Protein AF-A0A7V9M3K8-F1 (afdb_monomer_lite)
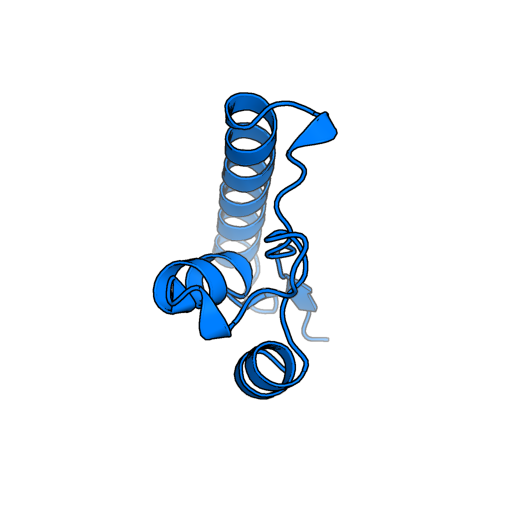
Sequence (75 aa):
MNIIFTISPVRRIRDGIIQNNLSKARLIEAVHELTSRMQNVTYFPAYELIDVLRDYRFYEADMVHPTPAAMRICF

Structure (mmCIF, N/CA/C/O backbone):
data_AF-A0A7V9M3K8-F1
#
_entry.id   AF-A0A7V9M3K8-F1
#
loop_
_atom_site.group_PDB
_atom_site.id
_atom_site.type_symbol
_atom_site.label_atom_id
_atom_site.label_alt_id
_atom_site.label_comp_id
_atom_site.label_asym_id
_atom_site.label_entity_id
_atom_site.label_seq_id
_atom_site.pdbx_PDB_ins_code
_atom_site.Cartn_x
_atom_site.Cartn_y
_atom_site.Cartn_z
_atom_site.occupancy
_atom_site.B_iso_or_equiv
_atom_site.auth_seq_id
_atom_site.auth_comp_id
_atom_site.auth_asym_id
_atom_site.auth_atom_id
_atom_site.pdbx_PDB_model_num
ATOM 1 N N . MET A 1 1 ? -20.707 6.945 10.568 1.00 72.69 1 MET A N 1
ATOM 2 C CA . MET A 1 1 ? -19.854 7.405 9.452 1.00 72.69 1 MET A CA 1
ATOM 3 C C . MET A 1 1 ? -18.660 6.471 9.383 1.00 72.69 1 MET A C 1
ATOM 5 O O . MET A 1 1 ? -17.911 6.433 10.354 1.00 72.69 1 MET A O 1
ATOM 9 N N . ASN A 1 2 ? -18.524 5.707 8.300 1.00 85.62 2 ASN A N 1
ATOM 10 C CA . ASN A 1 2 ? -17.432 4.748 8.111 1.00 85.62 2 ASN A CA 1
ATOM 11 C C . ASN A 1 2 ? -16.449 5.320 7.092 1.00 85.62 2 ASN A C 1
ATOM 13 O O . ASN A 1 2 ? -16.874 5.762 6.026 1.00 85.62 2 ASN A O 1
ATOM 17 N N . ILE A 1 3 ? -15.162 5.336 7.431 1.00 90.69 3 ILE A N 1
ATOM 18 C CA . ILE A 1 3 ? -14.097 5.853 6.569 1.00 90.69 3 ILE A CA 1
ATOM 19 C C . ILE A 1 3 ? -13.259 4.669 6.095 1.00 90.69 3 ILE A C 1
ATOM 21 O O . ILE A 1 3 ? -12.822 3.845 6.900 1.00 90.69 3 ILE A O 1
ATOM 25 N N . ILE A 1 4 ? -13.040 4.589 4.785 1.00 91.88 4 ILE A N 1
ATOM 26 C CA . ILE A 1 4 ? -12.221 3.551 4.161 1.00 91.88 4 ILE A CA 1
ATOM 27 C C . ILE A 1 4 ? -11.005 4.229 3.540 1.00 91.88 4 ILE A C 1
ATOM 29 O O . ILE A 1 4 ? -11.145 5.066 2.648 1.00 91.88 4 ILE A O 1
ATOM 33 N N . PHE A 1 5 ? -9.815 3.871 4.013 1.00 92.62 5 PHE A N 1
ATOM 34 C CA . PHE A 1 5 ? -8.556 4.278 3.405 1.00 92.62 5 PHE A CA 1
ATOM 35 C C . PHE A 1 5 ? -8.088 3.227 2.410 1.00 92.62 5 PHE A C 1
ATOM 37 O O . PHE A 1 5 ? -8.228 2.028 2.632 1.00 92.62 5 PHE A O 1
ATOM 44 N N . THR A 1 6 ? -7.471 3.679 1.329 1.00 92.50 6 THR A N 1
ATOM 45 C CA . THR A 1 6 ? -6.764 2.810 0.396 1.00 92.50 6 THR A CA 1
ATOM 46 C C . THR A 1 6 ? -5.523 3.520 -0.113 1.00 92.50 6 THR A C 1
ATOM 48 O O . THR A 1 6 ? -5.456 4.752 -0.139 1.00 92.50 6 THR A O 1
ATOM 51 N N . ILE A 1 7 ? -4.525 2.741 -0.508 1.00 91.00 7 ILE A N 1
ATOM 52 C CA . ILE A 1 7 ? -3.288 3.251 -1.078 1.00 91.00 7 ILE A CA 1
ATOM 53 C C . ILE A 1 7 ? -3.262 2.842 -2.539 1.00 91.00 7 ILE A C 1
ATOM 55 O O . ILE A 1 7 ? -3.425 1.676 -2.882 1.00 91.00 7 ILE A O 1
ATOM 59 N N . SER A 1 8 ? -3.063 3.831 -3.411 1.00 85.94 8 SER A N 1
ATOM 60 C CA . SER A 1 8 ? -3.035 3.599 -4.853 1.00 85.94 8 SER A CA 1
ATOM 61 C C . SER A 1 8 ? -1.998 2.522 -5.209 1.00 85.94 8 SER A C 1
ATOM 63 O O . SER A 1 8 ? -0.850 2.626 -4.767 1.00 85.94 8 SER A O 1
ATOM 65 N N . PRO A 1 9 ? -2.341 1.543 -6.055 1.00 79.31 9 PRO A N 1
ATOM 66 C CA . PRO A 1 9 ? -1.405 0.509 -6.481 1.00 79.31 9 PRO A CA 1
ATOM 67 C C . PRO A 1 9 ? -0.432 0.966 -7.581 1.00 79.31 9 PRO A C 1
ATOM 69 O O . PRO A 1 9 ? 0.487 0.236 -7.948 1.00 79.31 9 PRO A O 1
ATOM 72 N N . VAL A 1 10 ? -0.607 2.182 -8.112 1.00 82.06 10 VAL A N 1
ATOM 73 C CA . VAL A 1 10 ? 0.208 2.707 -9.215 1.00 82.06 10 VAL A CA 1
ATOM 74 C C . VAL A 1 10 ? 1.650 2.929 -8.759 1.00 82.06 10 VAL A C 1
ATOM 76 O O . VAL A 1 10 ? 1.904 3.601 -7.748 1.00 82.06 10 VAL A O 1
ATOM 79 N N . ARG A 1 11 ? 2.595 2.402 -9.548 1.00 75.50 11 ARG A N 1
ATOM 80 C CA . ARG A 1 11 ? 4.039 2.581 -9.359 1.00 75.50 11 ARG A CA 1
ATOM 81 C C . ARG A 1 11 ? 4.485 3.911 -9.963 1.00 75.50 11 ARG A C 1
ATOM 83 O O . ARG A 1 11 ? 4.491 4.077 -11.180 1.00 75.50 11 ARG A O 1
ATOM 90 N N . ARG A 1 12 ? 4.916 4.863 -9.131 1.00 76.75 12 ARG A N 1
ATOM 91 C CA . ARG A 1 12 ? 5.515 6.124 -9.601 1.00 76.75 12 ARG A CA 1
ATOM 92 C C . ARG A 1 12 ? 7.000 5.935 -9.894 1.00 76.75 12 ARG A C 1
ATOM 94 O O . ARG A 1 12 ? 7.862 6.343 -9.128 1.00 76.75 12 ARG A O 1
ATOM 101 N N . ILE A 1 13 ? 7.297 5.295 -11.024 1.00 71.62 13 ILE A N 1
ATOM 102 C CA . ILE A 1 13 ? 8.677 4.974 -11.435 1.00 71.62 13 ILE A CA 1
ATOM 103 C C . ILE A 1 13 ? 9.502 6.248 -11.695 1.00 71.62 13 ILE A C 1
ATOM 105 O O . ILE A 1 13 ? 10.705 6.258 -11.453 1.00 71.62 13 ILE A O 1
ATOM 109 N N . ARG A 1 14 ? 8.846 7.341 -12.116 1.00 74.38 14 ARG A N 1
ATOM 110 C CA . ARG A 1 14 ? 9.484 8.644 -12.380 1.00 74.38 14 ARG A CA 1
ATOM 111 C C . ARG A 1 14 ? 10.177 9.249 -11.153 1.00 74.38 14 ARG A C 1
ATOM 113 O O . ARG A 1 14 ? 11.174 9.937 -11.326 1.00 74.38 14 ARG A O 1
ATOM 120 N N . ASP A 1 15 ? 9.690 8.951 -9.948 1.00 69.06 15 ASP A N 1
ATOM 121 C CA . ASP A 1 15 ? 10.228 9.484 -8.687 1.00 69.06 15 ASP A CA 1
ATOM 122 C C . ASP A 1 15 ? 11.343 8.595 -8.093 1.00 69.06 15 ASP A C 1
ATOM 124 O O . ASP A 1 15 ? 11.953 8.941 -7.083 1.00 69.06 15 ASP A O 1
ATOM 128 N N . GLY A 1 16 ? 11.622 7.446 -8.720 1.00 81.94 16 GLY A N 1
ATOM 129 C CA . GLY A 1 16 ? 12.536 6.422 -8.220 1.00 81.94 16 GLY A CA 1
ATOM 130 C C . GLY A 1 16 ? 11.806 5.294 -7.487 1.00 81.94 16 GLY A C 1
ATOM 131 O O . GLY A 1 16 ? 10.917 5.512 -6.664 1.00 81.94 16 GLY A O 1
ATOM 132 N N . ILE A 1 17 ? 12.199 4.049 -7.777 1.00 81.19 17 ILE A N 1
ATOM 133 C CA . ILE A 1 17 ? 11.565 2.837 -7.223 1.00 81.19 17 ILE A CA 1
ATOM 134 C C . ILE A 1 17 ? 11.643 2.822 -5.689 1.00 81.19 17 ILE A C 1
ATOM 136 O O . ILE A 1 17 ? 10.661 2.502 -5.018 1.00 81.19 17 ILE A O 1
ATOM 140 N N . 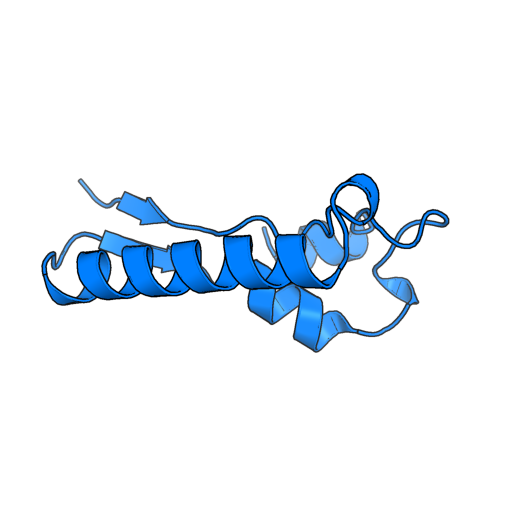ILE A 1 18 ? 12.794 3.206 -5.131 1.00 86.75 18 ILE A N 1
ATOM 141 C CA . ILE A 1 18 ? 13.029 3.222 -3.681 1.00 86.75 18 ILE A CA 1
ATOM 142 C C . ILE A 1 18 ? 12.112 4.251 -3.006 1.00 86.75 18 ILE A C 1
ATOM 144 O O . ILE A 1 18 ? 11.470 3.955 -2.002 1.00 86.75 18 ILE A O 1
ATOM 148 N N . GLN A 1 19 ? 12.005 5.444 -3.584 1.0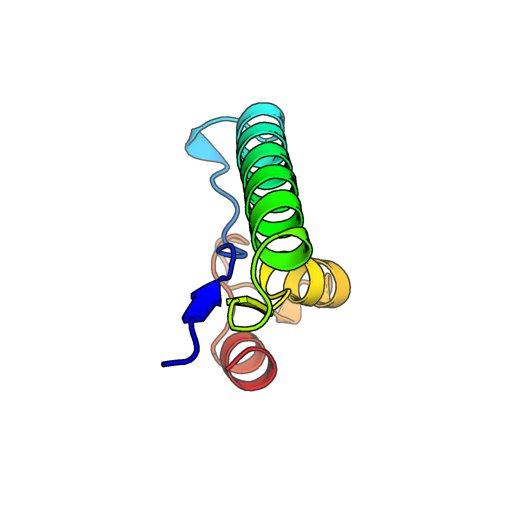0 87.75 19 GLN A N 1
ATOM 149 C CA . GLN A 1 19 ? 11.239 6.576 -3.073 1.00 87.75 19 GLN A CA 1
ATOM 150 C C . GLN A 1 19 ? 9.741 6.293 -3.149 1.00 87.75 19 GLN A C 1
A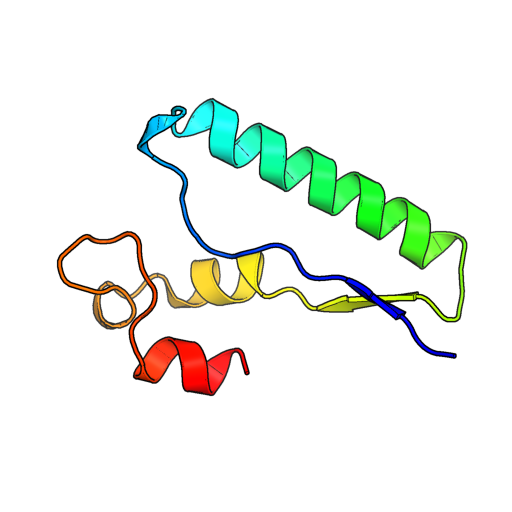TOM 152 O O . GLN A 1 19 ? 9.020 6.536 -2.179 1.00 87.75 19 GLN A O 1
ATOM 157 N N . ASN A 1 20 ? 9.282 5.700 -4.256 1.00 86.00 20 ASN A N 1
ATOM 158 C CA . ASN A 1 20 ? 7.919 5.201 -4.377 1.00 86.00 20 ASN A CA 1
ATOM 159 C C . ASN A 1 20 ? 7.615 4.198 -3.255 1.00 86.00 20 ASN A C 1
ATOM 161 O O . ASN A 1 20 ? 6.659 4.406 -2.512 1.00 86.00 20 ASN A O 1
ATOM 165 N N . ASN A 1 21 ? 8.447 3.172 -3.063 1.00 86.81 21 ASN A N 1
ATOM 166 C CA . ASN A 1 21 ? 8.200 2.155 -2.036 1.00 86.81 21 ASN A CA 1
ATOM 167 C C . ASN A 1 21 ? 8.213 2.741 -0.619 1.00 86.81 21 ASN A C 1
ATOM 169 O O . ASN A 1 21 ? 7.331 2.431 0.179 1.00 86.81 21 ASN A O 1
ATOM 173 N N . LEU A 1 22 ? 9.149 3.646 -0.326 1.00 91.25 22 LEU A N 1
ATOM 174 C CA . LEU A 1 22 ? 9.228 4.326 0.965 1.00 91.25 22 LEU A CA 1
ATOM 175 C C . LEU A 1 22 ? 7.985 5.184 1.235 1.00 91.25 22 LEU A C 1
ATOM 177 O O . LEU A 1 22 ? 7.454 5.175 2.344 1.00 91.25 22 LEU A O 1
ATOM 181 N N . SER A 1 23 ? 7.497 5.908 0.222 1.00 90.56 23 SER A N 1
ATOM 182 C CA . SER A 1 23 ? 6.283 6.720 0.352 1.00 90.56 23 SER A CA 1
ATOM 183 C C . SER A 1 23 ? 5.050 5.864 0.650 1.00 90.56 23 SER A C 1
ATOM 185 O O . SER A 1 23 ? 4.256 6.217 1.519 1.00 90.56 23 SER A O 1
ATOM 187 N N . LYS A 1 24 ? 4.916 4.705 -0.009 1.00 90.38 24 LYS A N 1
ATOM 188 C CA . LYS A 1 24 ? 3.801 3.773 0.200 1.00 90.38 24 LYS A CA 1
ATOM 189 C C . LYS A 1 24 ? 3.887 3.112 1.574 1.00 90.38 24 LYS A C 1
ATOM 191 O O . LYS A 1 24 ? 2.878 3.067 2.264 1.00 90.38 24 LYS A O 1
ATOM 196 N N . ALA A 1 25 ? 5.080 2.694 2.006 1.00 91.62 25 ALA A N 1
ATOM 197 C CA . ALA A 1 25 ? 5.297 2.110 3.331 1.00 91.62 25 ALA A CA 1
ATOM 198 C C . ALA A 1 25 ? 4.872 3.061 4.462 1.00 91.62 25 ALA A C 1
ATOM 200 O O . ALA A 1 25 ? 4.147 2.654 5.365 1.00 91.62 25 ALA A O 1
ATOM 201 N N . ARG A 1 26 ? 5.235 4.347 4.364 1.00 94.38 26 ARG A N 1
ATOM 202 C CA . ARG A 1 26 ? 4.813 5.376 5.332 1.00 94.38 26 ARG A CA 1
ATOM 203 C C . ARG A 1 26 ? 3.298 5.572 5.363 1.00 94.38 26 ARG A C 1
ATOM 205 O O . ARG A 1 26 ? 2.727 5.771 6.428 1.00 94.38 26 ARG A O 1
ATOM 212 N N . LEU A 1 27 ? 2.640 5.526 4.203 1.00 93.44 27 LEU A N 1
ATOM 213 C CA . LEU A 1 27 ? 1.181 5.625 4.136 1.00 93.44 27 LEU A CA 1
ATOM 214 C C . LEU A 1 27 ? 0.506 4.402 4.767 1.00 93.44 27 LEU A C 1
ATOM 216 O O . LEU A 1 27 ? -0.480 4.572 5.477 1.00 93.44 27 LEU A O 1
ATOM 220 N N . ILE A 1 28 ? 1.040 3.196 4.540 1.00 93.12 28 ILE A N 1
ATOM 221 C CA . ILE A 1 28 ? 0.524 1.960 5.151 1.00 93.12 28 ILE A CA 1
ATOM 222 C C . ILE A 1 28 ? 0.631 2.055 6.673 1.00 93.12 28 ILE A C 1
ATOM 224 O O . ILE A 1 28 ? -0.352 1.818 7.368 1.00 93.12 28 ILE A O 1
ATOM 228 N N . GLU A 1 29 ? 1.795 2.455 7.187 1.00 94.44 29 GLU A N 1
ATOM 229 C CA . GLU A 1 29 ? 2.033 2.632 8.622 1.00 94.44 29 GLU A CA 1
ATOM 230 C C . GLU A 1 29 ? 1.056 3.643 9.242 1.00 94.44 29 GLU A C 1
ATOM 232 O O . GLU A 1 29 ? 0.380 3.328 10.222 1.00 94.44 29 GLU A O 1
ATOM 237 N N . ALA A 1 30 ? 0.905 4.818 8.625 1.00 94.12 30 ALA A N 1
ATOM 238 C CA . ALA A 1 30 ? -0.005 5.855 9.107 1.00 94.12 30 ALA A CA 1
ATOM 239 C C . ALA A 1 30 ? -1.471 5.389 9.121 1.00 94.12 30 ALA A C 1
ATOM 241 O O . ALA A 1 30 ? -2.203 5.639 10.078 1.00 94.12 30 ALA A O 1
ATOM 242 N N . VAL A 1 31 ? -1.916 4.686 8.074 1.00 93.62 31 VAL A N 1
ATOM 243 C CA . VAL A 1 31 ? -3.276 4.136 8.030 1.00 93.62 31 VAL A CA 1
ATOM 244 C C . VAL A 1 31 ? -3.452 3.042 9.081 1.00 93.62 31 VAL A C 1
ATOM 246 O O . VAL A 1 31 ? -4.491 3.000 9.739 1.00 93.62 31 VAL A O 1
ATOM 249 N N . HIS A 1 32 ? -2.445 2.194 9.288 1.00 93.12 32 HIS A N 1
ATOM 250 C CA . HIS A 1 32 ? -2.497 1.156 10.309 1.00 93.12 32 HIS A CA 1
ATOM 251 C C . HIS A 1 32 ? -2.657 1.761 11.712 1.00 93.12 32 HIS A C 1
ATOM 253 O O . HIS A 1 32 ? -3.547 1.355 12.464 1.00 93.12 32 HIS A O 1
ATOM 259 N N . GLU A 1 33 ? -1.893 2.812 12.024 1.00 94.38 33 GLU A N 1
ATOM 260 C CA . GLU A 1 33 ? -2.032 3.570 13.270 1.00 94.38 33 GLU A CA 1
ATOM 261 C C . GLU A 1 33 ? -3.456 4.130 13.437 1.00 94.38 33 GLU A C 1
ATOM 263 O O . GLU A 1 33 ? -4.067 3.956 14.495 1.00 94.38 33 GLU A O 1
ATOM 268 N N . LEU A 1 34 ? -4.036 4.717 12.385 1.00 92.06 34 LEU A N 1
ATOM 269 C CA . LEU A 1 34 ? -5.410 5.234 12.414 1.00 92.06 34 LEU A CA 1
ATOM 270 C C . LEU A 1 34 ? -6.451 4.131 12.643 1.00 92.06 34 LEU A C 1
ATOM 272 O O . LEU A 1 34 ? -7.327 4.291 13.493 1.00 92.06 34 LEU A O 1
ATOM 276 N N . THR A 1 35 ? -6.340 2.998 11.943 1.00 92.19 35 THR A N 1
ATOM 277 C CA . THR A 1 35 ? -7.260 1.858 12.114 1.00 92.19 35 THR A CA 1
ATOM 278 C C . THR A 1 35 ? -7.177 1.244 13.513 1.00 92.19 35 THR A C 1
ATOM 280 O O . THR A 1 35 ? -8.188 0.803 14.047 1.00 92.19 35 THR A O 1
ATOM 283 N N . SER A 1 36 ? -5.998 1.265 14.148 1.00 91.69 36 SER A N 1
ATOM 284 C CA . SER A 1 36 ? -5.831 0.760 15.518 1.00 91.69 36 SER A CA 1
ATOM 285 C C . SER A 1 36 ? -6.468 1.665 16.579 1.00 91.69 36 SER A C 1
ATOM 287 O O . SER A 1 36 ? -6.890 1.188 17.631 1.00 91.69 36 SER A O 1
ATOM 289 N N . ARG A 1 37 ? -6.554 2.975 16.309 1.00 92.75 37 ARG A N 1
ATOM 290 C CA . ARG A 1 37 ? -7.079 3.977 17.249 1.00 92.75 37 ARG A CA 1
ATOM 291 C C . ARG A 1 37 ? -8.560 4.283 17.049 1.00 9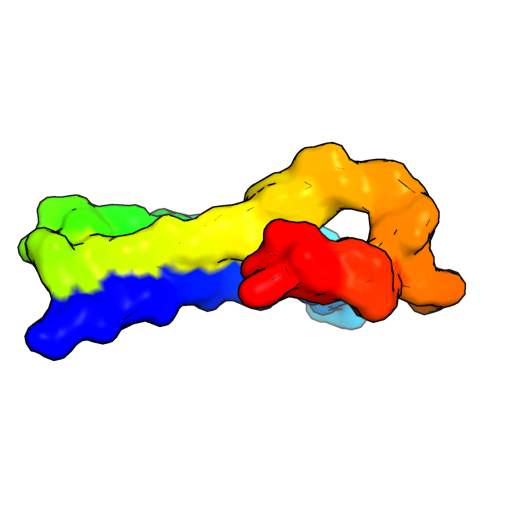2.75 37 ARG A C 1
ATOM 293 O O . ARG A 1 37 ? -9.200 4.782 17.971 1.00 92.75 37 ARG A O 1
ATOM 300 N N . MET A 1 38 ? -9.105 4.017 15.863 1.00 91.88 38 MET A N 1
ATOM 301 C CA . MET A 1 38 ? -10.463 4.401 15.482 1.00 91.88 38 MET A CA 1
ATOM 302 C C . MET A 1 38 ? -11.258 3.195 14.975 1.00 91.88 38 MET A C 1
ATOM 304 O O . MET A 1 38 ? -10.957 2.641 13.924 1.00 91.88 38 MET A O 1
ATOM 308 N N . GLN A 1 39 ? -12.339 2.831 15.672 1.00 86.06 39 GLN A N 1
ATOM 309 C CA . GLN A 1 39 ? -13.183 1.680 15.303 1.00 86.06 39 GLN A CA 1
ATOM 310 C C . GLN A 1 39 ? -13.975 1.865 13.997 1.00 86.06 39 GLN A C 1
ATOM 312 O O . GLN A 1 39 ? -14.453 0.894 13.421 1.00 86.06 39 GLN A O 1
ATOM 317 N N . ASN A 1 40 ? -14.141 3.101 13.523 1.00 91.31 40 ASN A N 1
ATOM 318 C CA . ASN A 1 40 ? -14.900 3.431 12.314 1.00 91.31 40 ASN A CA 1
ATOM 319 C C . ASN A 1 40 ? -14.012 3.691 11.085 1.00 91.31 40 ASN A C 1
ATOM 321 O O . ASN A 1 40 ? -14.490 4.227 10.079 1.00 91.31 40 ASN A O 1
ATOM 325 N N . VAL A 1 41 ? -12.727 3.347 11.181 1.00 92.62 41 VAL A N 1
ATOM 326 C CA . VAL A 1 41 ? -11.741 3.491 10.114 1.00 92.62 41 VAL A CA 1
ATOM 327 C C . VAL A 1 41 ? -11.271 2.108 9.693 1.00 92.62 41 VAL A C 1
ATOM 329 O O . VAL A 1 41 ? -10.875 1.294 10.519 1.00 92.62 41 VAL A O 1
ATOM 332 N N . THR A 1 42 ? -11.300 1.847 8.392 1.00 92.62 42 THR A N 1
ATOM 333 C CA . THR A 1 42 ? -10.875 0.568 7.814 1.00 92.62 42 THR A CA 1
ATOM 334 C C . THR A 1 42 ? -9.912 0.804 6.659 1.00 92.62 42 THR A C 1
ATOM 336 O O . THR A 1 42 ? -9.928 1.865 6.034 1.00 92.62 42 THR A O 1
ATOM 339 N N . TYR A 1 43 ? -9.051 -0.175 6.390 1.00 92.62 43 TYR A N 1
ATOM 340 C CA . TYR A 1 43 ? -8.089 -0.136 5.293 1.00 92.62 43 TYR A CA 1
ATOM 341 C C . TYR A 1 43 ? -8.447 -1.176 4.232 1.00 92.62 43 TYR A C 1
ATOM 343 O O . TYR A 1 43 ? -8.645 -2.346 4.556 1.00 92.62 43 TYR A O 1
ATOM 351 N N . PHE A 1 44 ? -8.507 -0.748 2.971 1.00 91.50 44 PHE A N 1
ATOM 352 C CA . PHE A 1 44 ? -8.654 -1.618 1.811 1.00 91.50 44 PHE A CA 1
ATOM 353 C C . PHE A 1 44 ? -7.294 -1.801 1.105 1.00 91.50 44 PHE A C 1
ATOM 355 O O . PHE A 1 44 ? -6.775 -0.824 0.539 1.00 91.50 44 PHE A O 1
ATOM 362 N N . PRO A 1 45 ? -6.727 -3.025 1.104 1.00 86.69 45 PRO A N 1
ATOM 363 C CA . PRO A 1 45 ? -5.355 -3.308 0.670 1.00 86.69 45 PRO A CA 1
ATOM 364 C C . PRO A 1 45 ? -5.208 -3.403 -0.862 1.00 86.69 45 PRO A C 1
ATOM 366 O O . PRO A 1 45 ? -4.792 -4.422 -1.413 1.00 86.69 45 PRO A O 1
ATOM 369 N N . ALA A 1 46 ? -5.573 -2.338 -1.584 1.00 85.31 46 ALA A N 1
ATOM 370 C CA . ALA A 1 46 ? -5.485 -2.294 -3.047 1.00 85.31 46 ALA A CA 1
ATOM 371 C C . ALA A 1 46 ? -4.036 -2.389 -3.558 1.00 85.31 46 ALA A C 1
ATOM 373 O O . ALA A 1 46 ? -3.783 -3.011 -4.588 1.00 85.31 46 ALA A O 1
ATOM 374 N N . TYR A 1 47 ? -3.080 -1.780 -2.846 1.00 82.56 47 TYR A N 1
ATOM 375 C CA . TYR A 1 47 ? -1.658 -1.810 -3.201 1.00 82.56 47 TYR A CA 1
ATOM 376 C C . TYR A 1 47 ? -1.097 -3.238 -3.162 1.00 82.56 47 TYR A C 1
ATOM 378 O O . TYR A 1 47 ? -0.424 -3.674 -4.095 1.00 82.56 47 TYR A O 1
ATOM 386 N N . GLU A 1 48 ? -1.423 -3.978 -2.107 1.00 80.75 48 GLU A N 1
ATOM 387 C CA . GLU A 1 48 ? -0.979 -5.345 -1.865 1.00 80.75 48 GLU A CA 1
ATOM 388 C C . GLU A 1 48 ? -1.660 -6.333 -2.821 1.00 80.75 48 GLU A C 1
ATOM 390 O O . GLU A 1 48 ? -1.004 -7.239 -3.332 1.00 80.75 48 GLU A O 1
ATOM 395 N N . LEU A 1 49 ? -2.947 -6.130 -3.130 1.00 77.06 49 LEU A N 1
ATOM 396 C CA . LEU A 1 49 ? -3.684 -6.954 -4.097 1.00 77.06 49 LEU A CA 1
ATOM 397 C C . LEU A 1 49 ? -3.070 -6.894 -5.501 1.00 77.06 49 LEU A C 1
ATOM 399 O O . LEU A 1 49 ? -2.945 -7.925 -6.161 1.00 77.06 49 LEU A O 1
ATOM 403 N N . ILE A 1 50 ? -2.626 -5.717 -5.947 1.00 71.31 50 ILE A N 1
ATOM 404 C CA . ILE A 1 50 ? -1.934 -5.584 -7.236 1.00 71.31 50 ILE A CA 1
ATOM 405 C C . ILE A 1 50 ? -0.565 -6.276 -7.216 1.00 71.31 50 ILE A C 1
ATOM 407 O O . ILE A 1 50 ? -0.152 -6.838 -8.228 1.00 71.31 50 ILE A O 1
ATOM 411 N N . ASP A 1 51 ? 0.123 -6.301 -6.073 1.00 64.62 51 ASP A N 1
ATOM 412 C CA . ASP A 1 51 ? 1.398 -7.014 -5.956 1.00 64.62 51 ASP A CA 1
ATOM 413 C C . ASP A 1 51 ? 1.225 -8.548 -5.976 1.00 64.62 51 ASP A C 1
ATOM 415 O O . ASP A 1 51 ? 2.110 -9.265 -6.445 1.00 64.62 51 ASP A O 1
ATOM 419 N N . VAL A 1 52 ? 0.064 -9.062 -5.546 1.00 57.28 52 VAL A N 1
ATOM 420 C CA . VAL A 1 52 ? -0.330 -10.477 -5.713 1.00 57.28 52 VAL A CA 1
ATOM 421 C C . VAL A 1 52 ? -0.691 -10.787 -7.172 1.00 57.28 52 VAL A C 1
ATOM 423 O O . VAL A 1 52 ? -0.407 -11.878 -7.665 1.00 57.28 52 VAL A O 1
ATOM 426 N N . LEU A 1 53 ? -1.233 -9.810 -7.904 1.00 54.84 53 LEU A N 1
ATOM 427 C CA . LEU A 1 53 ? -1.523 -9.882 -9.341 1.00 54.84 53 LEU A CA 1
ATOM 428 C C . LEU A 1 53 ? -0.294 -9.578 -10.219 1.00 54.84 53 LEU A C 1
ATOM 430 O O . LEU A 1 53 ? -0.441 -9.079 -11.329 1.00 54.84 53 LEU A O 1
ATOM 434 N N . ARG A 1 54 ? 0.921 -9.929 -9.775 1.00 55.78 54 ARG A N 1
ATOM 435 C CA . ARG A 1 54 ? 2.208 -9.766 -10.498 1.00 55.78 54 ARG A CA 1
ATOM 436 C C . ARG A 1 54 ? 2.313 -10.475 -11.854 1.00 55.78 54 ARG A C 1
ATOM 438 O O . ARG A 1 54 ? 3.390 -10.538 -12.445 1.00 55.78 54 ARG A O 1
ATOM 445 N N . ASP A 1 55 ? 1.213 -11.002 -12.358 1.00 55.44 55 ASP A N 1
ATOM 446 C CA . ASP A 1 55 ? 1.115 -11.422 -13.734 1.00 55.44 55 ASP A CA 1
ATOM 447 C C . ASP A 1 55 ? 1.113 -10.179 -14.631 1.00 55.44 55 ASP A C 1
ATOM 449 O O . ASP A 1 55 ? 0.230 -9.326 -14.537 1.00 55.44 55 ASP A O 1
ATOM 453 N N . TYR A 1 56 ? 2.106 -10.068 -15.514 1.00 55.28 56 TYR A N 1
ATOM 454 C CA . TYR A 1 56 ? 2.249 -8.953 -16.459 1.00 55.28 56 TYR A CA 1
ATOM 455 C C . TYR A 1 56 ? 0.976 -8.674 -17.276 1.00 55.28 56 TYR A C 1
ATOM 457 O O . TYR A 1 56 ? 0.790 -7.568 -17.769 1.00 55.28 56 TYR A O 1
ATOM 465 N N . ARG A 1 57 ? 0.064 -9.650 -17.356 1.00 62.81 57 ARG A N 1
ATOM 466 C CA . ARG A 1 57 ? -1.269 -9.553 -17.968 1.00 62.81 57 ARG A CA 1
ATOM 467 C C . ARG A 1 57 ? -2.195 -8.519 -17.325 1.00 62.81 57 ARG A C 1
ATOM 469 O O . ARG A 1 57 ? -3.196 -8.155 -17.934 1.00 62.81 57 ARG A O 1
ATOM 476 N N . PHE A 1 58 ? -1.902 -8.083 -16.103 1.00 58.31 58 PHE A N 1
ATOM 477 C CA . PHE A 1 58 ? -2.715 -7.108 -15.382 1.00 58.31 58 PHE A CA 1
ATOM 478 C C . PHE A 1 58 ? -2.207 -5.677 -15.508 1.00 58.31 58 PHE A C 1
ATOM 480 O O . PHE A 1 58 ? -2.878 -4.778 -15.003 1.00 58.31 58 PHE A O 1
ATOM 487 N N . TYR A 1 59 ? -1.102 -5.457 -16.223 1.00 65.12 59 TYR A N 1
ATOM 488 C CA . TYR A 1 59 ? -0.598 -4.130 -16.550 1.00 65.12 59 TYR A CA 1
ATOM 489 C C . TYR A 1 59 ? -0.788 -3.811 -18.033 1.00 65.12 59 TYR A C 1
ATOM 491 O O . TYR A 1 59 ? -0.674 -4.685 -18.891 1.00 65.12 59 TYR A O 1
ATOM 499 N N . GLU A 1 60 ? -1.096 -2.551 -18.324 1.00 69.69 60 GLU A N 1
ATOM 500 C CA . GLU A 1 60 ? -1.079 -2.021 -19.686 1.00 69.69 60 GLU A CA 1
ATOM 501 C C . GLU A 1 60 ? 0.341 -2.082 -20.268 1.00 69.69 60 GLU A C 1
ATOM 503 O O . GLU A 1 60 ? 1.314 -2.329 -19.555 1.00 69.69 60 GLU A O 1
ATOM 508 N N . ALA A 1 61 ? 0.487 -1.831 -21.572 1.00 71.44 61 ALA A N 1
ATOM 509 C CA . ALA A 1 61 ? 1.780 -1.913 -22.266 1.00 71.44 61 ALA A CA 1
ATOM 510 C C . ALA A 1 61 ? 2.886 -1.022 -21.654 1.00 71.44 61 ALA A C 1
ATOM 512 O O . ALA A 1 61 ? 4.071 -1.243 -21.894 1.00 71.44 61 ALA A O 1
ATOM 513 N N . ASP A 1 62 ? 2.509 -0.025 -20.850 1.00 70.00 62 ASP A N 1
ATOM 514 C CA . ASP A 1 62 ? 3.426 0.829 -20.097 1.00 70.00 62 ASP A CA 1
ATOM 515 C C . ASP A 1 62 ? 3.948 0.217 -18.788 1.00 70.00 62 ASP A C 1
ATOM 517 O O . ASP A 1 62 ? 4.826 0.805 -18.155 1.00 70.00 62 ASP A O 1
ATOM 521 N N . MET A 1 63 ? 3.445 -0.956 -18.394 1.00 66.75 63 MET A N 1
ATOM 522 C CA . MET A 1 63 ? 3.846 -1.723 -17.210 1.00 66.75 63 MET A CA 1
ATOM 523 C C . MET A 1 63 ? 3.608 -0.986 -15.879 1.00 66.75 63 MET A C 1
ATOM 525 O O . MET A 1 63 ? 4.171 -1.352 -14.842 1.00 66.75 63 MET A O 1
ATOM 529 N N . VAL A 1 64 ? 2.796 0.074 -15.901 1.00 66.62 64 VAL A N 1
ATOM 530 C CA . VAL A 1 64 ? 2.567 0.992 -14.777 1.00 66.62 64 VAL A CA 1
ATOM 531 C C . VAL A 1 64 ? 1.090 1.080 -14.426 1.00 66.62 64 VAL A C 1
ATOM 533 O O . VAL A 1 64 ? 0.752 1.104 -13.237 1.00 66.62 64 VAL A O 1
ATOM 536 N N . HIS A 1 65 ? 0.213 1.124 -15.428 1.00 75.06 65 HIS A N 1
ATOM 537 C CA . HIS A 1 65 ? -1.223 1.237 -15.210 1.00 75.06 65 HIS A CA 1
ATOM 538 C C . HIS A 1 65 ? -1.887 -0.141 -15.157 1.00 75.06 65 HIS A C 1
ATOM 540 O O . HIS A 1 65 ? -1.532 -1.020 -15.943 1.00 75.06 65 HIS A O 1
ATOM 546 N N . PRO A 1 66 ? -2.846 -0.354 -14.237 1.00 71.31 66 PRO A N 1
ATOM 547 C CA . PRO A 1 66 ? -3.621 -1.583 -14.209 1.00 71.31 66 PRO A CA 1
ATOM 548 C C . PRO A 1 66 ? -4.551 -1.660 -15.424 1.00 71.31 66 PRO A C 1
ATOM 550 O O . PRO A 1 66 ? -5.194 -0.676 -15.789 1.00 71.31 66 PRO A O 1
ATOM 553 N N . THR A 1 67 ? -4.663 -2.850 -16.005 1.00 76.69 67 THR A N 1
ATOM 554 C CA . THR A 1 67 ? -5.621 -3.137 -17.081 1.00 76.69 67 THR A CA 1
ATOM 555 C C . THR A 1 67 ? -7.067 -3.035 -16.587 1.00 76.69 67 THR A C 1
ATOM 557 O O . THR A 1 67 ? -7.337 -3.215 -15.392 1.00 76.69 67 THR A O 1
ATOM 560 N N . PRO A 1 68 ? -8.048 -2.864 -17.491 1.00 76.88 68 PRO A N 1
ATOM 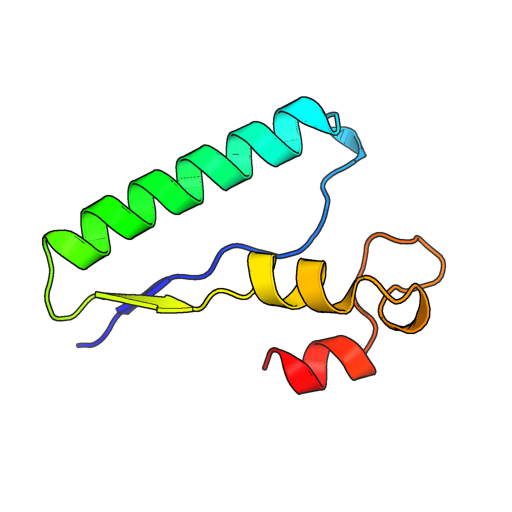561 C CA . PRO A 1 68 ? -9.469 -2.954 -17.151 1.00 76.88 68 PRO A CA 1
ATOM 562 C C . PRO A 1 68 ? -9.848 -4.251 -16.418 1.00 76.88 68 PRO A C 1
ATOM 564 O O . PRO A 1 68 ? -10.716 -4.244 -15.545 1.00 76.88 68 PRO A O 1
ATOM 567 N N . ALA A 1 69 ? -9.170 -5.363 -16.727 1.00 70.69 69 ALA A N 1
ATOM 568 C CA . ALA A 1 69 ? -9.365 -6.639 -16.044 1.00 70.69 69 ALA A CA 1
ATOM 569 C C . ALA A 1 69 ? -8.903 -6.593 -14.578 1.00 70.69 69 ALA A C 1
ATOM 571 O O . ALA A 1 69 ? -9.604 -7.102 -13.704 1.00 70.69 69 ALA A O 1
ATOM 572 N N . ALA A 1 70 ? -7.762 -5.951 -14.306 1.00 68.69 70 ALA A N 1
ATOM 573 C CA . ALA A 1 70 ? -7.241 -5.753 -12.955 1.00 68.69 70 ALA A CA 1
ATOM 574 C C . ALA A 1 70 ? -8.124 -4.803 -12.134 1.00 68.69 70 ALA A C 1
ATOM 576 O O . ALA A 1 70 ? -8.389 -5.063 -10.960 1.00 68.69 70 ALA A O 1
ATOM 577 N N . MET A 1 71 ? -8.639 -3.741 -12.767 1.00 71.81 71 MET A N 1
ATOM 578 C CA . MET A 1 71 ? -9.580 -2.826 -12.118 1.00 71.81 71 MET A CA 1
ATOM 579 C C . MET A 1 71 ? -10.830 -3.561 -11.620 1.00 71.81 71 MET A C 1
ATOM 581 O O . MET A 1 71 ? -11.230 -3.347 -10.486 1.00 71.81 71 MET A O 1
ATOM 585 N N . ARG A 1 72 ? -11.385 -4.500 -12.396 1.00 71.12 72 ARG A N 1
ATOM 586 C CA . ARG A 1 72 ? -12.579 -5.278 -12.007 1.00 71.12 72 ARG A CA 1
ATOM 587 C C . ARG A 1 72 ? -12.368 -6.239 -10.824 1.00 71.12 72 ARG A C 1
ATOM 589 O O . ARG A 1 72 ? -13.329 -6.791 -10.308 1.00 71.12 72 ARG A O 1
ATOM 596 N N . ILE A 1 73 ? -11.120 -6.528 -10.456 1.00 65.19 73 ILE A N 1
ATOM 597 C CA . ILE A 1 73 ? -10.794 -7.386 -9.303 1.00 65.19 73 ILE A CA 1
ATOM 598 C C . ILE A 1 73 ? -10.633 -6.540 -8.033 1.00 65.19 73 ILE A C 1
ATOM 600 O O . ILE A 1 73 ? -10.913 -7.016 -6.936 1.00 65.19 73 ILE A O 1
ATOM 604 N N . CYS A 1 74 ? -10.169 -5.296 -8.177 1.00 56.66 74 CYS A N 1
ATOM 605 C CA . CYS A 1 74 ? -9.882 -4.401 -7.055 1.00 56.66 74 CYS A CA 1
ATOM 606 C C . CYS A 1 74 ? -11.029 -3.434 -6.715 1.00 56.66 74 CYS A C 1
ATOM 608 O O . CYS A 1 74 ? -10.993 -2.842 -5.637 1.00 56.66 74 CYS A O 1
ATOM 610 N N . PHE A 1 75 ? -11.999 -3.251 -7.613 1.00 52.50 75 PHE A N 1
ATOM 611 C CA . PHE A 1 75 ? -13.166 -2.373 -7.469 1.00 52.50 75 PHE A CA 1
ATOM 612 C C . PHE A 1 75 ? -14.451 -3.155 -7.733 1.00 52.50 75 PHE A C 1
ATOM 614 O O . PHE A 1 75 ? -15.454 -2.853 -7.050 1.00 52.50 75 PHE A O 1
#

pLDDT: mean 79.71, std 12.52, range [52.5, 94.44]

Foldseek 3Di:
DAAEDEDDLFQPPVVPNVVSVVVRVVVVVVLVVVVVVDVRYYYQYLNVLVVVVPPCVQDDPVSGDGDPVSVVVRD

Radius of gyration: 13.71 Å; chains: 1; bounding box: 33×21×40 Å

Secondary structure (DSSP, 8-state):
--EEEE------GGG-HHHHHHHHHHHHHHHHHHHHH-TTEEEE-HHHHHHHT-SGGGB-TTSSSBPHHHHHHH-